Protein AF-A0AAN8FE87-F1 (afdb_monomer)

InterPro domains:
  IPR001752 Kinesin motor domain [PF00225] (6-153)
  IPR001752 Kinesin motor domain [PR00380] (77-94)
  IPR001752 Kinesin motor domain [PR00380] (121-139)
  IPR001752 Kinesin motor domain [PS50067] (1-153)
  IPR001752 Kinesin motor domain [SM00129] (1-153)
  IPR019821 Kinesin motor domain, conserved site [PS00411] (120-131)
  IPR027417 P-loop containing nucleoside triphosphate hydrolase [SSF52540] (6-153)
  IPR027640 Kinesin-like protein [PTHR47969] (5-153)
  IPR036961 Kinesin motor domain superfamily [G3DSA:3.40.850.10] (3-153)

pLDDT: mean 78.24, std 15.68, range [45.31, 97.12]

Organism: Trichostrongylus colubriformis (NCBI:txid6319)

Mean predicted aligned error: 10.85 Å

Foldseek 3Di:
DWDDKDKWKKKFKWKQALNQIAGLQDPDRVLSVQWDWDADPVRDIDIDSTDMGTDDDPVVVVVSVVSSVVSVVVVCVVPHPRQLQMKMKMKMKMKIKGWDFPDPPDPPVDTDIDIDIDIDMDIDMDAHHPDDPVPPVDDDPVNVSSCSSPVVD

Sequence (153 aa):
GILEPTFDVAVQFIELYNEEIIDLLSNDRSSSLNVRIHEDARGEIYLHGATTKQVQDLHGTLEILKNGALNRTVAATNMNEQSSR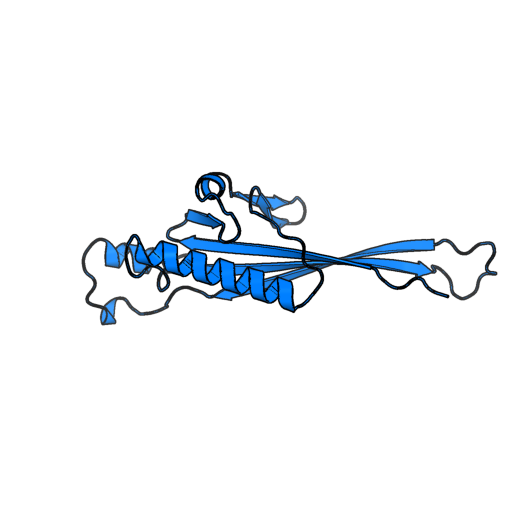SHAIFSLHIKQQRVVVAQENEPVINQEVEMELLSAKFHFVDLAGSERLKRTGATGDRAKEGISINCGL

Solvent-accessible surface area (backbone atoms only — not comparable to full-atom values): 9035 Å² total; per-residue (Å²): 134,83,67,79,66,47,79,51,38,34,36,36,38,38,32,43,42,85,93,40,57,38,48,32,68,48,93,50,71,75,52,20,80,57,44,40,85,46,68,49,99,84,69,50,76,46,65,45,66,53,55,72,46,81,44,91,48,70,65,62,44,50,51,54,51,51,52,23,53,48,46,50,50,54,56,17,74,78,60,60,90,36,68,54,55,24,31,35,41,40,34,40,40,40,35,38,42,36,68,44,74,80,59,96,84,61,66,84,91,71,64,58,79,43,78,47,80,48,77,50,78,48,76,50,75,47,73,40,62,83,75,59,64,91,77,68,78,56,65,69,68,63,42,54,50,64,48,57,63,54,68,85,111

Radius of gyration: 21.35 Å; Cα contacts (8 Å, |Δi|>4): 243; chains: 1; bounding box: 51×29×66 Å

Nearest PDB structures (foldseek):
  7wrg-assembly2_B  TM=8.365E-01  e=5.029E-08  Caenorhabditis elegans
  7n61-assembly1_0Z  TM=7.985E-01  e=1.963E-08  Chlamydomonas reinhardtii
  7wrg-assembly1_A  TM=8.228E-01  e=3.332E-08  Caenorhabditis elegans
  7lxr-assembly1_A  TM=7.739E-01  e=1.090E-08  Drosophila melanogaster
  2wbe-assembly3_C  TM=7.922E-01  e=1.449E-07  Drosophila melanogaster

Secondary structure (DSSP, 8-state):
-PPPPEEEEEEEEEEEETTEEEESS-S-GGGGGG-EEEE-TTS-EEEET---EEESSHHHHHHHHHHHHHHHHHHHHHSSS-GGG-EEEEEEEEEEEEEEES-TTS-GGG--EEEEEEEEEEEEEEPPP---GGGT---THHHHHHHHTTTT-

Structure (mmCIF, N/CA/C/O backbone):
data_AF-A0AAN8FE87-F1
#
_entry.id   AF-A0AAN8FE87-F1
#
loop_
_atom_site.group_PDB
_atom_site.id
_atom_site.type_symbol
_atom_site.label_atom_id
_atom_site.label_alt_id
_atom_site.label_comp_id
_atom_site.label_asym_id
_atom_site.label_entity_id
_atom_site.label_seq_id
_atom_site.pdbx_PDB_ins_code
_atom_site.Cartn_x
_atom_site.Cartn_y
_atom_site.Cartn_z
_atom_site.occupancy
_atom_site.B_iso_or_equiv
_atom_site.auth_seq_id
_atom_site.auth_comp_id
_atom_site.auth_asym_id
_atom_site.auth_atom_id
_atom_site.pdbx_PDB_model_num
ATOM 1 N N . GLY A 1 1 ? 29.130 0.323 -23.554 1.00 51.12 1 GLY A N 1
ATOM 2 C CA . GLY A 1 1 ? 28.751 0.701 -22.182 1.00 51.12 1 GLY A CA 1
ATOM 3 C C . GLY A 1 1 ? 27.313 0.301 -22.006 1.00 51.12 1 GLY A C 1
ATOM 4 O O . GLY A 1 1 ? 26.499 0.746 -22.801 1.00 51.12 1 GLY A O 1
ATOM 5 N N . ILE A 1 2 ? 27.031 -0.617 -21.086 1.00 62.59 2 ILE A N 1
ATOM 6 C CA . ILE A 1 2 ? 25.671 -1.111 -20.849 1.00 62.59 2 ILE A CA 1
ATOM 7 C C . ILE A 1 2 ? 24.937 -0.023 -20.055 1.00 62.59 2 ILE A C 1
ATOM 9 O O . ILE A 1 2 ? 25.502 0.515 -19.106 1.00 62.59 2 ILE A O 1
ATOM 13 N N . LEU A 1 3 ? 23.738 0.357 -20.498 1.00 73.06 3 LEU A N 1
ATOM 14 C CA . LEU A 1 3 ? 22.895 1.344 -19.819 1.00 73.06 3 LEU A CA 1
ATOM 15 C C . LEU A 1 3 ? 22.594 0.871 -18.390 1.00 73.06 3 LEU A C 1
ATOM 17 O O . LEU A 1 3 ? 22.277 -0.301 -18.184 1.00 73.06 3 LEU A O 1
ATOM 21 N N . GLU A 1 4 ? 22.701 1.772 -17.413 1.00 82.12 4 GLU A N 1
ATOM 22 C CA . GLU A 1 4 ? 22.363 1.448 -16.026 1.00 82.12 4 GLU A CA 1
ATOM 23 C C . GLU A 1 4 ? 20.865 1.125 -15.891 1.00 82.12 4 GLU A C 1
ATOM 25 O O . GLU A 1 4 ? 20.038 1.727 -16.586 1.00 82.12 4 GLU A O 1
ATOM 30 N N . PRO A 1 5 ? 20.495 0.170 -15.020 1.00 87.88 5 PRO A N 1
ATOM 31 C CA . PRO A 1 5 ? 19.098 -0.158 -14.782 1.00 87.88 5 PRO A CA 1
ATOM 32 C C . PRO A 1 5 ? 18.357 1.020 -14.140 1.00 87.88 5 PRO A C 1
ATOM 34 O O . PRO A 1 5 ? 18.880 1.687 -13.247 1.00 87.88 5 PRO A O 1
ATOM 37 N N . THR A 1 6 ? 17.111 1.236 -14.554 1.00 92.19 6 THR A N 1
ATOM 38 C CA . THR A 1 6 ? 16.215 2.222 -13.943 1.00 92.19 6 THR A CA 1
ATOM 39 C C . THR A 1 6 ? 15.253 1.538 -12.978 1.00 92.19 6 THR A C 1
ATOM 41 O O . THR A 1 6 ? 14.835 0.398 -13.198 1.00 92.19 6 THR A O 1
ATOM 44 N N . PHE A 1 7 ? 14.906 2.235 -11.896 1.00 93.38 7 PHE A N 1
ATOM 45 C CA . PHE A 1 7 ? 14.008 1.738 -10.857 1.00 93.38 7 PHE A CA 1
ATOM 46 C C . PHE A 1 7 ? 12.803 2.667 -10.706 1.00 93.38 7 PHE A C 1
ATOM 48 O O . PHE A 1 7 ? 12.957 3.882 -10.601 1.00 93.38 7 PHE A O 1
ATOM 55 N N . ASP A 1 8 ? 11.615 2.075 -10.671 1.00 95.12 8 ASP A N 1
ATOM 56 C CA . ASP A 1 8 ? 10.338 2.714 -10.352 1.00 95.12 8 ASP A CA 1
ATOM 57 C C . ASP A 1 8 ? 9.811 2.049 -9.076 1.00 95.12 8 ASP A C 1
ATOM 59 O O . ASP A 1 8 ? 9.531 0.845 -9.059 1.00 95.12 8 ASP A O 1
ATOM 63 N N . VAL A 1 9 ? 9.780 2.809 -7.979 1.00 96.44 9 VAL A N 1
ATOM 64 C CA . VAL A 1 9 ? 9.446 2.303 -6.645 1.00 96.44 9 VAL A CA 1
ATOM 65 C C . VAL A 1 9 ? 8.221 3.029 -6.126 1.00 96.44 9 VAL A C 1
ATOM 67 O O . VAL A 1 9 ? 8.217 4.247 -5.965 1.00 96.44 9 VAL A O 1
ATOM 70 N N . ALA A 1 10 ? 7.193 2.263 -5.787 1.00 96.69 10 ALA A N 1
ATOM 71 C CA . ALA A 1 10 ? 5.940 2.792 -5.288 1.00 96.69 10 ALA A CA 1
ATOM 72 C C . ALA A 1 10 ? 5.504 2.086 -4.007 1.00 96.69 10 ALA A C 1
ATOM 74 O O . ALA A 1 10 ? 5.805 0.914 -3.791 1.00 96.69 10 ALA A O 1
ATOM 75 N N . VAL A 1 11 ? 4.759 2.790 -3.160 1.00 97.12 11 VAL A N 1
ATOM 76 C CA . VAL A 1 11 ? 4.292 2.266 -1.876 1.00 97.12 11 VAL A CA 1
ATOM 77 C C . VAL A 1 11 ? 2.788 2.379 -1.711 1.00 97.12 11 VAL A C 1
ATOM 79 O O . VAL A 1 11 ? 2.159 3.317 -2.206 1.00 97.12 11 VAL A O 1
ATOM 82 N N . GLN A 1 12 ? 2.228 1.421 -0.981 1.00 95.75 12 GLN A N 1
ATOM 83 C CA . GLN A 1 12 ? 0.839 1.388 -0.532 1.00 95.75 12 GLN A CA 1
ATOM 84 C C . GLN A 1 12 ? 0.817 1.063 0.960 1.00 95.75 12 GLN A C 1
ATOM 86 O O . GLN A 1 12 ? 1.663 0.309 1.440 1.00 95.75 12 GLN A O 1
ATOM 91 N N . PHE A 1 13 ? -0.148 1.601 1.700 1.00 94.94 13 PHE A N 1
ATOM 92 C CA . PHE A 1 13 ? -0.314 1.269 3.111 1.00 94.94 13 PHE A CA 1
ATOM 93 C C . PHE A 1 13 ? -1.791 1.109 3.430 1.00 94.94 13 PHE A C 1
ATOM 95 O O . PHE A 1 13 ? -2.554 2.068 3.325 1.00 94.94 13 PHE A O 1
ATOM 102 N N . ILE A 1 14 ? -2.176 -0.104 3.812 1.00 92.88 14 ILE A N 1
ATOM 103 C CA . ILE A 1 14 ? -3.549 -0.422 4.187 1.00 92.88 14 ILE A CA 1
ATOM 104 C C . ILE A 1 14 ? -3.636 -0.914 5.625 1.00 92.88 14 ILE A C 1
ATOM 106 O O . ILE A 1 14 ? -2.701 -1.512 6.159 1.00 92.88 14 ILE A O 1
ATOM 110 N N . GLU A 1 15 ? -4.794 -0.682 6.221 1.00 90.44 15 GLU A N 1
ATOM 111 C CA . GLU A 1 15 ? -5.234 -1.288 7.466 1.00 90.44 15 GLU A CA 1
ATOM 112 C C . GLU A 1 15 ? -6.460 -2.153 7.171 1.00 90.44 15 GLU A C 1
ATOM 114 O O . GLU A 1 15 ? -7.379 -1.715 6.483 1.00 90.44 15 GLU A O 1
ATOM 119 N N . LEU A 1 16 ? -6.461 -3.386 7.670 1.00 87.50 16 LEU A N 1
ATOM 120 C CA . LEU A 1 16 ? -7.611 -4.277 7.642 1.00 87.50 16 LEU A CA 1
ATOM 121 C C . LEU A 1 16 ? -8.184 -4.348 9.054 1.00 87.50 16 LEU A C 1
ATOM 123 O O . LEU A 1 16 ? -7.543 -4.866 9.974 1.00 87.50 16 LEU A O 1
ATOM 127 N N . TYR A 1 17 ? -9.393 -3.831 9.220 1.00 82.88 17 TYR A N 1
ATOM 128 C CA . TYR A 1 17 ? -10.102 -3.833 10.490 1.00 82.88 17 TYR A CA 1
ATOM 129 C C . TYR A 1 17 ? -11.513 -4.367 10.280 1.00 82.88 17 TYR A C 1
ATOM 131 O O . TYR A 1 17 ? -12.291 -3.778 9.539 1.00 82.88 17 TYR A O 1
ATOM 139 N N . ASN A 1 18 ? -11.842 -5.480 10.941 1.00 76.50 18 ASN A N 1
ATOM 140 C CA . ASN A 1 18 ? -13.170 -6.094 10.873 1.00 76.50 18 ASN A CA 1
ATOM 141 C C . ASN A 1 18 ? -13.688 -6.272 9.424 1.00 76.50 18 ASN A C 1
ATOM 143 O O . ASN A 1 18 ? -14.799 -5.856 9.110 1.00 76.50 18 ASN A O 1
ATOM 147 N N . GLU A 1 19 ? -12.865 -6.860 8.545 1.00 78.00 19 GLU A N 1
ATOM 148 C CA . GLU A 1 19 ? -13.134 -7.063 7.104 1.00 78.00 19 GLU A CA 1
ATOM 149 C C . GLU A 1 19 ? -13.229 -5.783 6.248 1.00 78.00 19 GLU A C 1
ATOM 151 O O . GLU A 1 19 ? -13.412 -5.863 5.033 1.00 78.00 19 GLU A O 1
ATOM 156 N N . GLU A 1 20 ? -13.059 -4.597 6.836 1.00 82.12 20 GLU A N 1
ATOM 157 C CA . GLU A 1 20 ? -13.006 -3.333 6.102 1.00 82.12 20 GLU A CA 1
ATOM 158 C C . GLU A 1 20 ? -11.561 -2.925 5.803 1.00 82.12 20 GLU A C 1
ATOM 160 O O . GLU A 1 20 ? -10.681 -2.972 6.669 1.00 82.12 20 GLU A O 1
ATOM 165 N N . ILE A 1 21 ? -11.323 -2.500 4.560 1.00 88.06 21 ILE A N 1
ATOM 166 C CA . ILE A 1 21 ? -10.021 -2.016 4.100 1.00 88.06 21 ILE A CA 1
ATOM 167 C C . ILE A 1 21 ? -9.990 -0.500 4.232 1.00 88.06 21 ILE A C 1
ATOM 169 O O . ILE A 1 21 ? -10.813 0.210 3.655 1.00 88.06 21 ILE A O 1
ATOM 173 N N . ILE A 1 22 ? -8.999 -0.005 4.960 1.00 88.62 22 ILE A N 1
ATOM 174 C CA . ILE A 1 22 ? -8.773 1.414 5.200 1.00 88.62 22 ILE A CA 1
ATOM 175 C C . ILE A 1 22 ? -7.462 1.809 4.526 1.00 88.62 22 ILE A C 1
ATOM 177 O O . ILE A 1 22 ? -6.410 1.222 4.786 1.00 88.62 22 ILE A O 1
ATOM 181 N N . ASP A 1 23 ? -7.512 2.824 3.667 1.00 92.00 23 ASP A N 1
ATOM 182 C CA . ASP A 1 23 ? -6.319 3.387 3.040 1.00 92.00 23 ASP A CA 1
ATOM 183 C C . ASP A 1 23 ? -5.645 4.379 3.997 1.00 92.00 23 ASP A C 1
ATOM 185 O O . ASP A 1 23 ? -6.206 5.425 4.335 1.00 92.00 23 ASP A O 1
ATOM 189 N N . LEU A 1 24 ? -4.429 4.053 4.442 1.00 91.94 24 LEU A N 1
ATOM 190 C CA . LEU A 1 24 ? -3.666 4.874 5.383 1.00 91.94 24 LEU A CA 1
ATOM 191 C C . LEU A 1 24 ? -2.858 5.987 4.703 1.00 91.94 24 LEU A C 1
ATOM 193 O O . LEU A 1 24 ? -2.346 6.873 5.395 1.00 91.94 24 LEU A O 1
ATOM 197 N N . LEU A 1 25 ? -2.721 5.960 3.373 1.00 92.81 25 LEU A N 1
ATOM 198 C CA . LEU A 1 25 ? -1.984 6.968 2.602 1.00 92.81 25 LEU A CA 1
ATOM 199 C C . LEU A 1 25 ? -2.881 8.055 2.011 1.00 92.81 25 LEU A C 1
ATOM 201 O O . LEU A 1 25 ? -2.357 9.104 1.607 1.00 92.81 25 LEU A O 1
ATOM 205 N N . SER A 1 26 ? -4.188 7.805 1.950 1.00 86.94 26 SER A N 1
ATOM 206 C CA . SER A 1 26 ? -5.169 8.770 1.473 1.00 86.94 26 SER A CA 1
ATOM 207 C C . SER A 1 26 ? -5.430 9.884 2.486 1.00 86.94 26 SER A C 1
ATOM 209 O O . SER A 1 26 ? -5.531 9.659 3.692 1.00 86.94 26 SER A O 1
ATOM 211 N N . ASN A 1 27 ? -5.583 11.106 1.975 1.00 76.25 27 ASN A N 1
ATOM 212 C CA . ASN A 1 27 ? -5.993 12.264 2.771 1.00 76.25 27 ASN A CA 1
ATOM 213 C C . ASN A 1 27 ? -7.515 12.309 2.986 1.00 76.25 27 ASN A C 1
ATOM 215 O O . ASN A 1 27 ? -7.982 13.020 3.873 1.00 76.25 27 ASN A O 1
ATOM 219 N N . ASP A 1 28 ? -8.281 11.569 2.178 1.00 75.50 28 ASP A N 1
ATOM 220 C CA . ASP A 1 28 ? -9.734 11.486 2.279 1.00 75.50 28 ASP A CA 1
ATOM 221 C C . ASP A 1 28 ? -10.151 10.058 2.625 1.00 75.50 28 ASP A C 1
ATOM 223 O O . ASP A 1 28 ? -10.035 9.137 1.817 1.00 75.50 28 ASP A O 1
ATOM 227 N N . ARG A 1 29 ? -10.698 9.867 3.825 1.00 66.94 29 ARG A N 1
ATOM 228 C CA . ARG A 1 29 ? -11.142 8.546 4.281 1.00 66.94 29 ARG A CA 1
ATOM 229 C C . ARG A 1 29 ? -12.278 7.975 3.436 1.00 66.94 29 ARG A C 1
ATOM 231 O O . ARG A 1 29 ? -12.395 6.754 3.380 1.00 66.94 29 ARG A O 1
ATOM 238 N N . SER A 1 30 ? -13.046 8.811 2.729 1.00 67.06 30 SER A N 1
ATOM 239 C CA . SER A 1 30 ? -14.097 8.353 1.811 1.00 67.06 30 SER A CA 1
ATOM 240 C C . SER A 1 30 ? -13.543 7.477 0.680 1.00 67.06 30 SER A C 1
ATOM 242 O O . SER A 1 30 ? -14.218 6.559 0.221 1.00 67.06 30 SER A O 1
ATOM 244 N N . SER A 1 31 ? -12.279 7.688 0.293 1.00 63.81 31 SER A N 1
ATOM 245 C CA . SER A 1 31 ? -11.605 6.881 -0.731 1.00 63.81 31 SER A CA 1
ATOM 246 C C . SER A 1 31 ? -11.407 5.417 -0.321 1.00 63.81 31 SER A C 1
ATOM 248 O O . SER A 1 31 ? -11.365 4.552 -1.194 1.00 63.81 31 SER A O 1
ATOM 250 N N . SER A 1 32 ? -11.390 5.119 0.986 1.00 65.50 32 SER A N 1
ATOM 251 C CA . SER A 1 32 ? -11.286 3.745 1.503 1.00 65.50 32 SER A CA 1
ATOM 252 C C . SER A 1 32 ? -12.478 2.879 1.075 1.00 65.50 32 SER A C 1
ATOM 254 O O . SER A 1 32 ? -12.314 1.690 0.830 1.00 65.50 32 SER A O 1
ATOM 256 N N . LEU A 1 33 ? -13.658 3.483 0.867 1.00 66.81 33 LEU A N 1
ATOM 257 C CA . LEU A 1 33 ? -14.872 2.790 0.403 1.00 66.81 33 LEU A CA 1
ATOM 258 C C . LEU A 1 33 ? -14.731 2.193 -1.006 1.00 66.81 33 LEU A C 1
ATOM 260 O O . LEU A 1 33 ? -15.515 1.330 -1.405 1.00 66.81 33 LEU A O 1
ATOM 264 N N . ASN A 1 34 ? -13.739 2.654 -1.769 1.00 77.75 34 ASN A N 1
ATOM 265 C CA . ASN A 1 34 ? -13.500 2.219 -3.140 1.00 77.75 34 ASN A CA 1
ATOM 266 C C . ASN A 1 34 ? -12.372 1.187 -3.249 1.00 77.75 34 ASN A C 1
ATOM 268 O O . ASN A 1 34 ? -12.114 0.698 -4.354 1.00 77.75 34 ASN A O 1
ATOM 272 N N . VAL A 1 35 ? -11.707 0.853 -2.137 1.00 86.56 35 VAL A N 1
ATOM 273 C CA . VAL A 1 35 ? -10.601 -0.102 -2.144 1.00 86.56 35 VAL A CA 1
ATOM 274 C C . VAL A 1 35 ? -11.147 -1.525 -2.180 1.00 86.56 35 VAL A C 1
ATOM 276 O O . VAL A 1 35 ? -11.943 -1.923 -1.334 1.00 86.56 35 VAL A O 1
ATOM 279 N N . ARG A 1 36 ? -10.729 -2.306 -3.181 1.00 87.38 36 ARG A N 1
ATOM 280 C CA . ARG A 1 36 ? -11.159 -3.700 -3.361 1.00 87.38 36 ARG A CA 1
ATOM 281 C C . ARG A 1 36 ? -9.992 -4.607 -3.712 1.00 87.38 36 ARG A C 1
ATOM 283 O O . ARG A 1 36 ? -9.190 -4.273 -4.586 1.00 87.38 36 ARG A O 1
ATOM 290 N N . ILE A 1 37 ? -9.957 -5.778 -3.088 1.00 88.50 37 ILE A N 1
ATOM 291 C CA . ILE A 1 37 ? -9.013 -6.848 -3.414 1.00 88.50 37 ILE A CA 1
ATOM 292 C C . ILE A 1 37 ? -9.462 -7.503 -4.722 1.00 88.50 37 ILE A C 1
ATOM 294 O O . ILE A 1 37 ? -10.622 -7.889 -4.858 1.00 88.50 37 ILE A O 1
ATOM 298 N N . HIS A 1 38 ? -8.549 -7.600 -5.680 1.00 89.06 38 HIS A N 1
ATOM 299 C CA . HIS A 1 38 ? -8.732 -8.316 -6.935 1.00 89.06 38 HIS A CA 1
ATOM 300 C C . HIS A 1 38 ? -7.581 -9.292 -7.148 1.00 89.06 38 HIS A C 1
ATOM 302 O O . HIS A 1 38 ? -6.482 -9.095 -6.632 1.00 89.06 38 HIS A O 1
ATOM 308 N N . GLU A 1 39 ? -7.850 -10.320 -7.938 1.00 89.94 39 GLU A N 1
ATOM 309 C CA . GLU A 1 39 ? -6.880 -11.306 -8.397 1.00 89.94 39 GLU A CA 1
ATOM 310 C C . GLU A 1 39 ? -6.752 -11.163 -9.915 1.00 89.94 39 GLU A C 1
ATOM 312 O O . GLU A 1 39 ? -7.761 -11.057 -10.620 1.00 89.94 39 GLU A O 1
ATOM 317 N N . ASP A 1 40 ? -5.524 -11.076 -10.422 1.00 86.56 40 ASP A N 1
ATOM 318 C CA . ASP A 1 40 ? -5.288 -11.011 -11.861 1.00 86.56 40 ASP A CA 1
ATOM 319 C C . ASP A 1 40 ? -5.305 -12.406 -12.517 1.00 86.56 40 ASP A C 1
ATOM 321 O O . ASP A 1 40 ? -5.423 -13.441 -11.865 1.00 86.56 40 ASP A O 1
ATOM 325 N N . ALA A 1 41 ? -5.159 -12.455 -13.844 1.00 86.81 41 ALA A N 1
ATOM 326 C CA . ALA A 1 41 ? -5.156 -13.714 -14.598 1.00 86.81 41 ALA A CA 1
ATOM 327 C C . ALA A 1 41 ? -3.982 -14.660 -14.257 1.00 86.81 41 ALA A C 1
ATOM 329 O O . ALA A 1 41 ? -3.957 -15.795 -14.732 1.00 86.81 41 ALA A O 1
ATOM 330 N N . ARG A 1 42 ? -2.991 -14.193 -13.489 1.00 84.06 42 ARG A N 1
ATOM 331 C CA . ARG A 1 42 ? -1.826 -14.957 -13.027 1.00 84.06 42 ARG A CA 1
ATOM 332 C C . ARG A 1 42 ? -1.958 -15.385 -11.562 1.00 84.06 42 ARG A C 1
ATOM 334 O O . ARG A 1 42 ? -1.049 -16.042 -11.064 1.00 84.06 42 ARG A O 1
ATOM 341 N N . GLY A 1 43 ? -3.066 -15.049 -10.902 1.00 81.94 43 GLY A N 1
ATOM 342 C CA . GLY A 1 43 ? -3.290 -15.323 -9.484 1.00 81.94 43 GLY A CA 1
ATOM 343 C C . GLY A 1 43 ? -2.677 -14.278 -8.549 1.00 81.94 43 GLY A C 1
ATOM 344 O O . GLY A 1 43 ? -2.629 -14.482 -7.338 1.00 81.94 43 GLY A O 1
ATOM 345 N N . GLU A 1 44 ? -2.179 -13.158 -9.081 1.00 83.94 44 GLU A N 1
ATOM 346 C CA . GLU A 1 44 ? -1.576 -12.112 -8.265 1.00 83.94 44 GLU A CA 1
ATOM 347 C C . GLU A 1 44 ? -2.652 -11.220 -7.654 1.00 83.94 44 GLU A C 1
ATOM 349 O O . GLU A 1 44 ? -3.473 -10.620 -8.354 1.00 83.94 44 GLU A O 1
ATOM 354 N N . ILE A 1 45 ? -2.593 -11.071 -6.333 1.00 85.12 45 ILE A N 1
ATOM 355 C CA . ILE A 1 45 ? -3.489 -10.184 -5.602 1.00 85.12 45 ILE A CA 1
ATOM 356 C C . ILE A 1 45 ? -3.042 -8.726 -5.764 1.00 85.12 45 ILE A C 1
ATOM 358 O O . ILE A 1 45 ? -1.861 -8.387 -5.605 1.00 85.12 45 ILE A O 1
ATOM 362 N N . TYR A 1 46 ? -3.995 -7.841 -6.055 1.00 87.25 46 TYR A N 1
ATOM 363 C CA . TYR A 1 46 ? -3.789 -6.397 -6.112 1.00 87.25 46 TYR A CA 1
ATOM 364 C C . TYR A 1 46 ? -4.983 -5.621 -5.548 1.00 87.25 46 TYR A C 1
ATOM 366 O O . TYR A 1 46 ? -6.126 -6.075 -5.545 1.00 87.25 46 TYR A O 1
ATOM 374 N N . LEU A 1 47 ? -4.705 -4.412 -5.062 1.00 88.88 47 LEU A N 1
ATOM 375 C CA . LEU A 1 47 ? -5.705 -3.521 -4.483 1.00 88.88 47 LEU A CA 1
ATOM 376 C C . LEU A 1 47 ? -6.138 -2.496 -5.528 1.00 88.88 47 LEU A C 1
ATOM 378 O O . LEU A 1 47 ? -5.374 -1.604 -5.898 1.00 88.88 47 LEU A O 1
ATOM 382 N N . HIS A 1 48 ? -7.373 -2.614 -6.001 1.00 88.50 48 HIS A N 1
ATOM 383 C CA . HIS A 1 48 ? -7.981 -1.615 -6.869 1.00 88.50 48 HIS A CA 1
ATOM 384 C C . HIS A 1 48 ? -8.469 -0.434 -6.029 1.00 88.50 48 HIS A C 1
ATOM 386 O O . HIS A 1 48 ? -9.166 -0.644 -5.043 1.00 88.50 48 HIS A O 1
ATOM 392 N N . GLY A 1 49 ? -8.136 0.795 -6.429 1.00 87.25 49 GLY A N 1
ATOM 393 C CA . GLY A 1 49 ? -8.570 2.021 -5.747 1.00 87.25 49 GLY A CA 1
ATOM 394 C C . GLY A 1 49 ? -7.711 2.445 -4.551 1.00 87.25 49 GLY A C 1
ATOM 395 O O . GLY A 1 49 ? -7.925 3.538 -4.038 1.00 87.25 49 GLY A O 1
ATOM 396 N N . ALA A 1 50 ? -6.732 1.635 -4.131 1.00 90.94 50 ALA A N 1
ATOM 397 C CA . ALA A 1 50 ? -5.787 2.020 -3.084 1.00 90.94 50 ALA A CA 1
ATOM 398 C C . ALA A 1 50 ? -4.813 3.100 -3.576 1.00 90.94 50 ALA A C 1
ATOM 400 O O . ALA A 1 50 ? -4.293 3.030 -4.694 1.00 90.94 50 ALA A O 1
ATOM 401 N N . THR A 1 51 ? -4.527 4.073 -2.716 1.00 92.94 51 THR A N 1
ATOM 402 C CA . THR A 1 51 ? -3.566 5.142 -2.980 1.00 92.94 51 THR A CA 1
ATOM 403 C C . THR A 1 51 ? -2.163 4.565 -3.096 1.00 92.94 51 THR A C 1
ATOM 405 O O . THR A 1 51 ? -1.640 3.942 -2.171 1.00 92.94 51 THR A O 1
ATOM 408 N N . THR A 1 52 ? -1.523 4.844 -4.227 1.00 93.62 52 THR A N 1
ATOM 409 C CA . THR A 1 52 ? -0.134 4.476 -4.496 1.00 93.62 52 THR A CA 1
ATOM 410 C C . THR A 1 52 ? 0.714 5.740 -4.539 1.00 93.62 52 THR A C 1
ATOM 412 O O . THR A 1 52 ? 0.409 6.662 -5.297 1.00 93.62 52 THR A O 1
ATOM 415 N N . LYS A 1 53 ? 1.783 5.796 -3.738 1.00 95.38 53 LYS A N 1
ATOM 416 C CA . LYS A 1 53 ? 2.721 6.928 -3.723 1.00 95.38 53 LYS A CA 1
ATOM 417 C C . LYS A 1 53 ? 4.068 6.518 -4.296 1.00 95.38 53 LYS A C 1
ATOM 419 O O . LYS A 1 53 ? 4.634 5.513 -3.883 1.00 95.38 53 LYS A O 1
ATOM 424 N N . GLN A 1 54 ? 4.563 7.310 -5.238 1.00 96.88 54 GLN A N 1
ATOM 425 C CA . GLN A 1 54 ? 5.891 7.139 -5.818 1.00 96.88 54 GLN A CA 1
ATOM 426 C C . GLN A 1 54 ? 6.967 7.606 -4.839 1.00 96.88 54 GLN A C 1
ATOM 428 O O . GLN A 1 54 ? 6.798 8.641 -4.190 1.00 96.88 54 GLN A O 1
ATOM 433 N N . VAL A 1 55 ? 8.058 6.849 -4.731 1.00 96.19 55 VAL A N 1
ATOM 434 C CA . VAL A 1 55 ? 9.176 7.149 -3.829 1.00 96.19 55 VAL A CA 1
ATOM 435 C C . VAL A 1 55 ? 10.504 7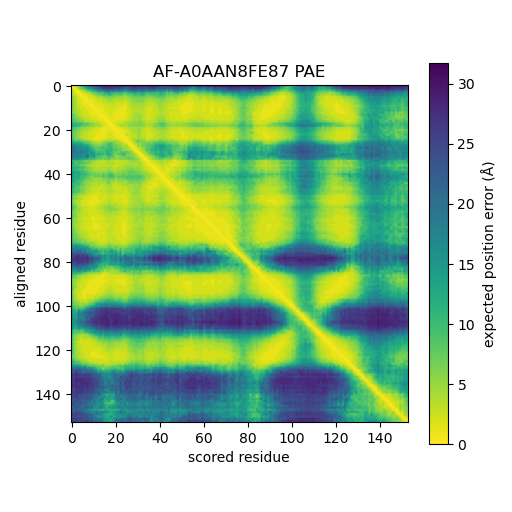.045 -4.565 1.00 96.19 55 VAL A C 1
ATOM 437 O O . VAL A 1 55 ? 10.705 6.174 -5.403 1.00 96.19 55 VAL A O 1
ATOM 440 N N . GLN A 1 56 ? 11.416 7.963 -4.255 1.00 93.56 56 GLN A N 1
ATOM 441 C CA . GLN A 1 56 ? 12.726 8.046 -4.912 1.00 93.56 56 GLN A CA 1
ATOM 442 C C . GLN A 1 56 ? 13.879 7.720 -3.962 1.00 93.56 56 GLN A C 1
ATOM 444 O O . GLN A 1 56 ? 14.967 7.366 -4.407 1.00 93.56 56 GLN A O 1
ATOM 449 N N . ASP A 1 57 ? 13.645 7.818 -2.654 1.00 94.25 57 ASP A N 1
ATOM 450 C CA . ASP A 1 57 ? 14.658 7.577 -1.640 1.00 94.25 57 ASP A CA 1
ATOM 451 C C . ASP A 1 57 ? 14.066 6.962 -0.362 1.00 94.25 57 ASP A C 1
ATOM 453 O O . ASP A 1 57 ? 12.847 6.879 -0.149 1.00 94.25 57 ASP A O 1
ATOM 457 N N . LEU A 1 58 ? 14.970 6.504 0.504 1.00 93.12 58 LEU A N 1
ATOM 458 C CA . LEU A 1 58 ? 14.625 5.907 1.788 1.00 93.12 58 LEU A CA 1
ATOM 459 C C . LEU A 1 58 ? 13.929 6.907 2.720 1.00 93.12 58 LEU A C 1
ATOM 461 O O . LEU A 1 58 ? 13.036 6.5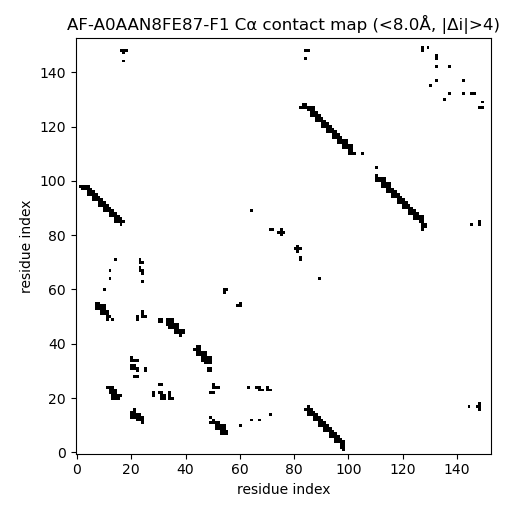20 3.470 1.00 93.12 58 LEU A O 1
ATOM 465 N N . HIS A 1 59 ? 14.327 8.178 2.691 1.00 95.88 59 HIS A N 1
ATOM 466 C CA . HIS A 1 59 ? 13.814 9.184 3.613 1.00 95.88 59 HIS A CA 1
ATOM 467 C C . HIS A 1 59 ? 12.329 9.469 3.359 1.00 95.88 59 HIS A C 1
ATOM 469 O O . HIS A 1 59 ? 11.523 9.342 4.280 1.00 95.88 59 HIS A O 1
ATOM 475 N N . GLY A 1 60 ? 11.954 9.746 2.109 1.00 94.50 60 GLY A N 1
ATOM 476 C CA . GLY A 1 60 ? 10.568 9.949 1.696 1.00 94.50 60 GLY A CA 1
ATOM 477 C C . GLY A 1 60 ? 9.714 8.701 1.910 1.00 94.50 60 GLY A C 1
ATOM 478 O O . GLY A 1 60 ? 8.569 8.796 2.350 1.00 94.50 60 GLY A O 1
ATOM 479 N N . THR A 1 61 ? 10.28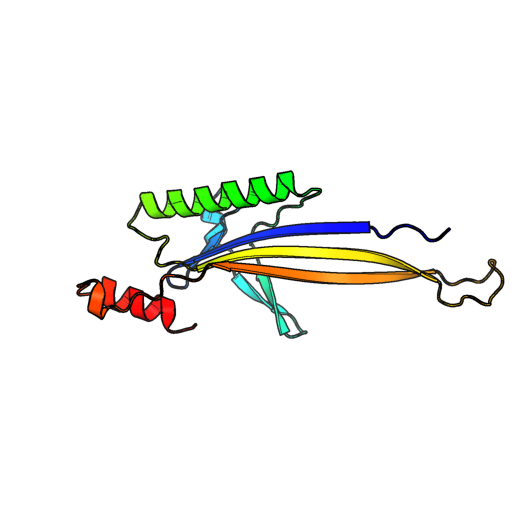7 7.511 1.702 1.00 95.69 61 THR A N 1
ATOM 480 C CA . THR A 1 61 ? 9.603 6.245 2.010 1.00 95.69 61 THR A CA 1
ATOM 481 C C . THR A 1 61 ? 9.275 6.129 3.502 1.00 95.69 61 THR A C 1
ATOM 483 O O . THR A 1 61 ? 8.140 5.817 3.870 1.00 95.69 61 THR A O 1
ATOM 486 N N . LEU A 1 62 ? 10.246 6.413 4.375 1.00 95.69 62 LEU A N 1
ATOM 487 C CA . LEU A 1 62 ? 10.060 6.374 5.828 1.00 95.69 62 LEU A CA 1
ATOM 488 C C . LEU A 1 62 ? 9.095 7.457 6.323 1.00 95.69 62 LEU A C 1
ATOM 490 O O . LEU A 1 62 ? 8.333 7.212 7.257 1.00 95.69 62 LEU A O 1
ATOM 494 N N . GLU A 1 63 ? 9.094 8.637 5.706 1.00 95.75 63 GLU A N 1
ATOM 495 C CA . GLU A 1 63 ? 8.141 9.699 6.027 1.00 95.75 63 GLU A CA 1
ATOM 496 C C . GLU A 1 63 ? 6.702 9.278 5.695 1.00 95.75 63 GLU A C 1
ATOM 498 O O . GLU A 1 63 ? 5.803 9.438 6.524 1.00 95.75 63 GLU A O 1
ATOM 503 N N . ILE A 1 64 ? 6.484 8.665 4.527 1.00 95.62 64 ILE A N 1
ATOM 504 C CA . ILE A 1 64 ? 5.178 8.117 4.139 1.00 95.62 64 ILE A CA 1
ATOM 505 C C . ILE A 1 64 ? 4.725 7.038 5.128 1.00 95.62 64 ILE A C 1
ATOM 507 O O . ILE A 1 64 ? 3.582 7.078 5.588 1.00 95.62 64 ILE A O 1
ATOM 511 N N . LEU A 1 65 ? 5.618 6.112 5.495 1.00 95.06 65 LEU A N 1
ATOM 512 C CA . LEU A 1 65 ? 5.337 5.073 6.487 1.00 95.06 65 LEU A CA 1
ATOM 513 C C . LEU A 1 65 ? 4.933 5.685 7.837 1.00 95.06 65 LEU A C 1
ATOM 515 O O . LEU A 1 65 ? 3.916 5.303 8.416 1.00 95.06 65 LEU A O 1
ATOM 519 N N . LYS A 1 66 ? 5.701 6.668 8.323 1.00 93.75 66 LYS A N 1
ATOM 520 C CA . LYS A 1 66 ? 5.436 7.356 9.592 1.00 93.75 66 LYS A CA 1
ATOM 521 C C . LYS A 1 66 ? 4.087 8.072 9.571 1.00 93.75 66 LYS A C 1
ATOM 523 O O . LYS A 1 66 ? 3.313 7.933 10.515 1.00 93.75 66 LYS A O 1
ATOM 528 N N . ASN A 1 67 ? 3.786 8.804 8.501 1.00 92.62 67 ASN A N 1
ATOM 529 C CA . ASN A 1 67 ? 2.516 9.511 8.356 1.00 92.62 67 ASN A CA 1
ATOM 530 C C . ASN A 1 67 ? 1.328 8.537 8.293 1.00 92.62 67 ASN A C 1
ATOM 532 O O . ASN A 1 67 ? 0.325 8.758 8.969 1.00 92.62 67 ASN A O 1
ATOM 536 N N . GLY A 1 68 ? 1.455 7.418 7.574 1.00 91.94 68 GLY A N 1
ATOM 537 C CA . GLY A 1 68 ? 0.423 6.377 7.564 1.00 91.94 68 GLY A CA 1
ATOM 538 C C . GLY A 1 68 ? 0.219 5.714 8.932 1.00 91.94 68 GLY A C 1
ATOM 539 O O . GLY A 1 68 ? -0.914 5.471 9.341 1.00 91.94 68 GLY A O 1
ATOM 540 N N . ALA A 1 69 ? 1.291 5.503 9.702 1.00 89.31 69 ALA A N 1
ATOM 541 C CA . ALA A 1 69 ? 1.199 4.971 11.063 1.00 89.31 69 ALA A CA 1
ATOM 542 C C . ALA A 1 69 ? 0.504 5.952 12.031 1.00 89.31 69 ALA A C 1
ATOM 544 O O . ALA A 1 69 ? -0.284 5.544 12.892 1.00 89.31 69 ALA A O 1
ATOM 545 N N . LEU A 1 70 ? 0.739 7.258 11.867 1.00 88.06 70 LEU A N 1
ATOM 546 C CA . LEU A 1 70 ? -0.007 8.293 12.588 1.00 88.06 70 LEU A CA 1
ATOM 547 C C . LEU A 1 70 ? -1.490 8.275 12.199 1.00 88.06 70 LEU A C 1
ATOM 549 O O . LEU A 1 70 ? -2.344 8.307 13.083 1.00 88.06 70 LEU A O 1
ATOM 553 N N . ASN A 1 71 ? -1.808 8.136 10.909 1.00 85.12 71 ASN A N 1
ATOM 554 C CA . ASN A 1 71 ? -3.190 8.020 10.436 1.00 85.12 71 ASN A CA 1
ATOM 555 C C . ASN A 1 71 ? -3.912 6.804 11.034 1.00 85.12 71 ASN A C 1
ATOM 557 O O . ASN A 1 71 ? -5.079 6.925 11.417 1.00 85.12 71 ASN A O 1
ATOM 561 N N . ARG A 1 72 ? -3.228 5.663 11.173 1.00 83.69 72 ARG A N 1
ATOM 562 C CA . ARG A 1 72 ? -3.745 4.478 11.883 1.00 83.69 72 ARG A CA 1
ATOM 563 C C . ARG A 1 72 ? -4.056 4.794 13.349 1.00 83.69 72 ARG A C 1
ATOM 565 O O . ARG A 1 72 ? -5.126 4.473 13.855 1.00 83.69 72 ARG A O 1
ATOM 572 N N . THR A 1 73 ? -3.150 5.496 14.026 1.00 73.88 73 THR A N 1
ATOM 573 C CA . THR A 1 73 ? -3.302 5.842 15.451 1.00 73.88 73 THR A CA 1
ATOM 574 C C . THR A 1 73 ? -4.456 6.821 15.686 1.00 73.88 73 THR A C 1
ATOM 576 O O . THR A 1 73 ? -5.255 6.631 16.600 1.00 73.88 73 THR A O 1
ATOM 579 N N . VAL A 1 74 ? -4.584 7.849 14.840 1.00 66.75 74 VAL A N 1
ATOM 580 C CA . VAL A 1 74 ? -5.666 8.845 14.935 1.00 66.75 74 VAL A CA 1
ATOM 581 C C . VAL A 1 74 ? -7.036 8.203 14.694 1.00 66.75 74 VAL A C 1
ATOM 583 O O . VAL A 1 74 ? -8.000 8.550 15.381 1.00 66.75 74 VAL A O 1
ATOM 586 N N . ALA A 1 75 ? -7.122 7.241 13.765 1.00 60.59 75 ALA A N 1
ATOM 587 C CA . ALA A 1 75 ? -8.343 6.466 13.539 1.00 60.59 75 ALA A CA 1
ATOM 588 C C . ALA A 1 75 ? -8.783 5.737 14.814 1.00 60.59 75 ALA A C 1
ATOM 590 O O . ALA A 1 75 ? -9.936 5.871 15.218 1.00 60.59 75 ALA A O 1
ATOM 591 N N . ALA A 1 76 ? -7.843 5.071 15.492 1.00 58.22 76 ALA A N 1
ATOM 592 C CA . ALA A 1 76 ? -8.104 4.399 16.760 1.00 58.22 76 ALA A CA 1
ATOM 593 C C . ALA A 1 76 ? -8.581 5.383 17.846 1.00 58.22 76 ALA A C 1
ATOM 595 O O . ALA A 1 76 ? -9.583 5.157 18.514 1.00 58.22 76 ALA A O 1
ATOM 596 N N . THR A 1 77 ? -7.943 6.546 18.001 1.00 52.25 77 THR A N 1
ATOM 597 C CA . THR A 1 77 ? -8.330 7.489 19.070 1.00 52.25 77 THR A CA 1
ATOM 598 C C . THR A 1 77 ? -9.745 8.066 18.947 1.00 52.25 77 THR A C 1
ATOM 600 O O . THR A 1 77 ? -10.321 8.448 19.964 1.00 52.25 77 THR A O 1
ATOM 603 N N . ASN A 1 78 ? -10.330 8.109 17.744 1.00 51.94 78 ASN A N 1
ATOM 604 C CA . ASN A 1 78 ? -11.697 8.603 17.547 1.00 51.94 78 ASN A CA 1
ATOM 605 C C . ASN A 1 78 ? -12.781 7.567 17.901 1.00 51.94 78 ASN A C 1
ATOM 607 O O . ASN A 1 78 ? -13.924 7.961 18.127 1.00 51.94 78 ASN A O 1
ATOM 611 N N . MET A 1 79 ? -12.442 6.275 18.000 1.00 45.31 79 MET A N 1
ATOM 612 C CA . MET A 1 79 ? -13.341 5.196 18.427 1.00 45.31 79 MET A CA 1
ATOM 613 C C . MET A 1 79 ? -12.521 3.963 18.875 1.00 45.31 79 MET A C 1
ATOM 615 O O . MET A 1 79 ? -12.162 3.126 18.063 1.00 45.31 79 MET A O 1
ATOM 619 N N . ASN A 1 80 ? -12.312 3.801 20.189 1.00 51.72 80 ASN A N 1
ATOM 620 C CA . ASN A 1 80 ? -11.713 2.621 20.846 1.00 51.72 80 ASN A CA 1
ATOM 621 C C . ASN A 1 80 ? -10.234 2.290 20.538 1.00 51.72 80 ASN A C 1
ATOM 623 O O . ASN A 1 80 ? -9.642 2.675 19.546 1.00 51.72 80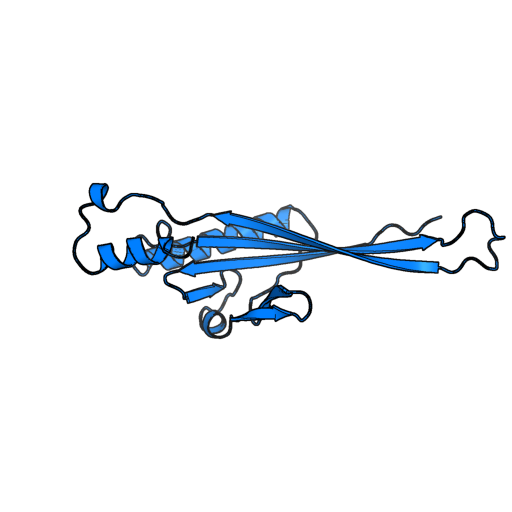 ASN A O 1
ATOM 627 N N . GLU A 1 81 ? -9.624 1.515 21.435 1.00 55.12 81 GLU A N 1
ATOM 628 C CA . GLU A 1 81 ? -8.291 0.906 21.316 1.00 55.12 81 GLU A CA 1
ATOM 629 C C . GLU A 1 81 ? -8.228 -0.067 20.108 1.00 55.12 81 GLU A C 1
ATOM 631 O O . GLU A 1 81 ? -8.289 -1.283 20.260 1.00 55.12 81 GLU A O 1
ATOM 636 N N . GLN A 1 82 ? -8.217 0.486 18.889 1.00 63.69 82 GLN A N 1
ATOM 637 C CA . GLN A 1 82 ? -8.435 -0.220 17.620 1.00 63.69 82 GLN A CA 1
ATOM 638 C C . GLN A 1 82 ? -7.136 -0.773 17.014 1.00 63.69 82 GLN A C 1
ATOM 640 O O . GLN A 1 82 ? -7.167 -1.761 16.288 1.00 63.69 82 GLN A O 1
ATOM 645 N N . SER A 1 83 ? -5.976 -0.194 17.346 1.00 63.91 83 SER A N 1
ATOM 646 C CA . SER A 1 83 ? -4.691 -0.590 16.751 1.00 63.91 83 SER A CA 1
ATOM 647 C C . SER A 1 83 ? -4.224 -1.991 17.153 1.00 63.91 83 SER A C 1
ATOM 649 O O . SER A 1 83 ? -3.524 -2.631 16.377 1.00 63.91 83 SER A O 1
ATOM 651 N N . SER A 1 84 ? -4.636 -2.505 18.319 1.00 67.12 84 SER A N 1
ATOM 652 C CA . SER A 1 84 ? -4.385 -3.898 18.724 1.00 67.12 84 SER A CA 1
ATOM 653 C C . SER A 1 84 ? -5.268 -4.905 17.984 1.00 67.12 84 SER A C 1
ATOM 655 O O . SER A 1 84 ? -5.040 -6.106 18.070 1.00 67.12 84 SER A O 1
ATOM 657 N N . ARG A 1 85 ? -6.280 -4.431 17.255 1.00 73.38 85 ARG A N 1
ATOM 658 C CA . ARG A 1 85 ? -7.355 -5.231 16.657 1.00 73.38 85 ARG A CA 1
ATOM 659 C C . ARG A 1 85 ? -7.423 -5.124 15.139 1.00 73.38 85 ARG A C 1
ATOM 661 O O . ARG A 1 85 ? -8.349 -5.647 14.527 1.00 73.38 85 ARG A O 1
ATOM 668 N N . SER A 1 86 ? -6.459 -4.446 14.536 1.00 80.88 86 SER A N 1
ATOM 669 C CA . SER A 1 86 ? -6.349 -4.289 13.096 1.00 80.88 86 SER A CA 1
ATOM 670 C C . SER A 1 86 ? -5.006 -4.795 12.600 1.00 80.88 86 SER A C 1
ATOM 672 O O . SER A 1 86 ? -3.988 -4.689 13.289 1.00 80.88 86 SER A O 1
ATOM 674 N N . HIS A 1 87 ? -5.014 -5.333 11.386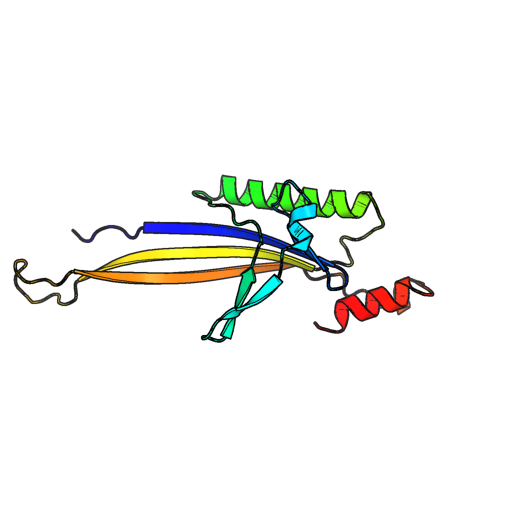 1.00 88.06 87 HIS A N 1
ATOM 675 C CA . HIS A 1 87 ? -3.804 -5.710 10.666 1.00 88.06 87 HIS A CA 1
ATOM 676 C C . HIS A 1 87 ? -3.349 -4.522 9.828 1.00 88.06 87 HIS A C 1
ATOM 678 O O . HIS A 1 87 ? -4.176 -3.857 9.209 1.00 88.06 87 HIS A O 1
ATOM 684 N N . ALA A 1 88 ? -2.051 -4.252 9.766 1.00 91.38 88 ALA A N 1
ATOM 685 C CA . ALA A 1 88 ? -1.494 -3.216 8.907 1.00 91.38 88 ALA A CA 1
ATOM 686 C C . ALA A 1 88 ? -0.531 -3.833 7.893 1.00 91.38 88 ALA A C 1
ATOM 688 O O . ALA A 1 88 ? 0.323 -4.641 8.249 1.00 91.38 88 ALA A O 1
ATOM 689 N N . ILE A 1 89 ? -0.659 -3.447 6.625 1.00 94.50 89 ILE A N 1
ATOM 690 C CA . ILE A 1 89 ? 0.159 -3.976 5.532 1.00 94.50 89 ILE A CA 1
ATOM 691 C C . ILE A 1 89 ? 0.754 -2.803 4.762 1.00 94.50 89 ILE A C 1
ATOM 693 O O . ILE A 1 89 ? 0.062 -2.121 4.000 1.00 94.50 89 ILE A O 1
ATOM 697 N N . PHE A 1 90 ? 2.054 -2.582 4.939 1.00 96.25 90 PHE A N 1
ATOM 698 C CA . PHE A 1 90 ? 2.824 -1.649 4.124 1.00 96.25 90 PHE A CA 1
ATOM 699 C C . PHE A 1 90 ? 3.473 -2.410 2.968 1.00 96.25 90 PHE A C 1
ATOM 701 O O . PHE A 1 90 ? 4.259 -3.329 3.183 1.00 96.25 90 PHE A O 1
ATOM 708 N N . SER A 1 91 ? 3.127 -2.048 1.738 1.00 96.00 91 SER A N 1
ATOM 709 C CA . SER A 1 91 ? 3.579 -2.731 0.526 1.00 96.00 91 SER A CA 1
ATOM 710 C C . SER A 1 91 ? 4.511 -1.839 -0.278 1.00 96.00 91 SER A C 1
ATOM 712 O O . SER A 1 91 ? 4.163 -0.700 -0.578 1.00 96.00 91 SER A O 1
ATOM 714 N N . LEU A 1 92 ? 5.665 -2.374 -0.663 1.00 96.12 92 LEU A N 1
ATOM 715 C CA . LEU A 1 92 ? 6.643 -1.741 -1.537 1.00 96.12 92 LEU A CA 1
ATOM 716 C C . LEU A 1 92 ? 6.663 -2.487 -2.877 1.00 96.12 92 LEU A C 1
ATOM 718 O O . LEU A 1 92 ? 6.966 -3.677 -2.924 1.00 96.12 92 LEU A O 1
ATOM 722 N N . HIS A 1 93 ? 6.346 -1.790 -3.960 1.00 95.06 93 HIS A N 1
ATOM 723 C CA . HIS A 1 93 ? 6.363 -2.297 -5.328 1.00 95.06 93 HIS A CA 1
ATOM 724 C C . HIS A 1 93 ? 7.598 -1.742 -6.029 1.00 95.06 93 HIS A C 1
ATOM 726 O O . HIS A 1 93 ? 7.726 -0.530 -6.167 1.00 95.06 93 HIS A O 1
ATOM 732 N N . ILE A 1 94 ? 8.499 -2.614 -6.469 1.00 94.94 94 ILE A N 1
ATOM 733 C CA . ILE A 1 94 ? 9.725 -2.245 -7.181 1.00 94.94 94 ILE A CA 1
ATOM 734 C C . ILE A 1 94 ? 9.627 -2.777 -8.602 1.00 94.94 94 ILE A C 1
ATOM 736 O O . ILE A 1 94 ? 9.477 -3.982 -8.803 1.00 94.94 94 ILE A O 1
ATOM 740 N N . LYS A 1 95 ? 9.762 -1.897 -9.588 1.00 94.62 95 LYS A N 1
ATOM 741 C CA . LYS A 1 95 ? 9.949 -2.258 -10.990 1.00 94.62 95 LYS A CA 1
ATOM 742 C C . LYS A 1 95 ? 11.347 -1.849 -11.412 1.00 94.62 95 LYS A C 1
ATOM 744 O O . LYS A 1 95 ? 11.733 -0.699 -11.243 1.00 94.62 95 LYS A O 1
ATOM 749 N N . GLN A 1 96 ? 12.095 -2.792 -11.959 1.00 93.38 96 GLN A N 1
ATOM 750 C CA . GLN A 1 96 ? 13.417 -2.563 -12.514 1.00 93.38 96 GLN A CA 1
ATOM 751 C C . GLN A 1 96 ? 13.363 -2.786 -14.020 1.00 93.38 96 GLN A C 1
ATOM 753 O O . GLN A 1 96 ? 12.954 -3.854 -14.471 1.00 93.38 96 GLN A O 1
ATOM 758 N N . GLN A 1 97 ? 13.828 -1.809 -14.788 1.00 91.75 97 GLN A N 1
ATOM 759 C CA . GLN A 1 97 ? 14.004 -1.926 -16.229 1.00 91.75 97 GLN A CA 1
ATOM 760 C C . GLN A 1 97 ? 15.500 -1.945 -16.537 1.00 91.75 97 GLN A C 1
ATOM 762 O O . GLN A 1 97 ? 16.237 -1.042 -16.139 1.00 91.75 97 GLN A O 1
ATOM 767 N N . ARG A 1 98 ? 15.970 -2.991 -17.222 1.00 89.06 98 ARG A N 1
ATOM 768 C CA . ARG A 1 98 ? 17.375 -3.115 -17.627 1.00 89.06 98 ARG A CA 1
ATOM 769 C C . ARG A 1 98 ? 17.501 -3.511 -19.086 1.00 89.06 98 ARG A C 1
ATOM 771 O O . ARG A 1 98 ? 16.642 -4.197 -19.633 1.00 89.06 98 ARG A O 1
ATOM 778 N N . VAL A 1 99 ? 18.598 -3.084 -19.695 1.00 84.88 99 VAL A N 1
ATOM 779 C CA . VAL A 1 99 ? 18.955 -3.470 -21.056 1.00 84.88 99 VAL A CA 1
ATOM 780 C C . VAL A 1 99 ? 19.824 -4.720 -21.008 1.00 84.88 99 VAL A C 1
ATOM 782 O O . VAL A 1 99 ? 20.837 -4.743 -20.308 1.00 84.88 99 VAL A O 1
ATOM 785 N N . VAL A 1 100 ? 19.432 -5.743 -21.760 1.00 79.81 100 VAL A N 1
ATOM 786 C CA . VAL A 1 100 ? 20.171 -6.994 -21.924 1.00 79.81 100 VAL 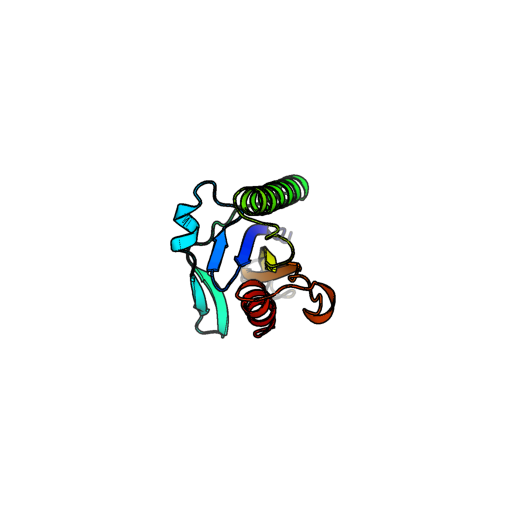A CA 1
ATOM 787 C C . VAL A 1 100 ? 20.672 -7.060 -23.364 1.00 79.81 100 VAL A C 1
ATOM 789 O O . VAL A 1 100 ? 19.926 -6.810 -24.309 1.00 79.81 100 VAL A O 1
ATOM 792 N N . VAL A 1 101 ? 21.961 -7.351 -23.536 1.00 71.62 101 VAL A N 1
ATOM 793 C CA . VAL A 1 101 ? 22.558 -7.551 -24.861 1.00 71.62 101 VAL A CA 1
ATOM 794 C C . VAL A 1 101 ? 22.502 -9.042 -25.162 1.00 71.62 101 VAL A C 1
ATOM 796 O O . VAL A 1 101 ? 23.097 -9.835 -24.436 1.00 71.62 101 VAL A O 1
ATOM 799 N N . ALA A 1 102 ? 21.769 -9.423 -26.209 1.00 62.69 102 ALA A N 1
ATOM 800 C CA . ALA A 1 102 ? 21.409 -10.817 -26.450 1.00 62.69 102 ALA A CA 1
ATOM 801 C C . ALA A 1 102 ? 22.597 -11.724 -26.837 1.00 62.69 102 ALA A C 1
ATOM 803 O O . ALA A 1 102 ? 22.491 -12.940 -26.683 1.00 62.69 102 ALA A O 1
ATOM 804 N N . GLN A 1 103 ? 23.733 -11.185 -27.312 1.00 59.53 103 GLN A N 1
ATOM 805 C C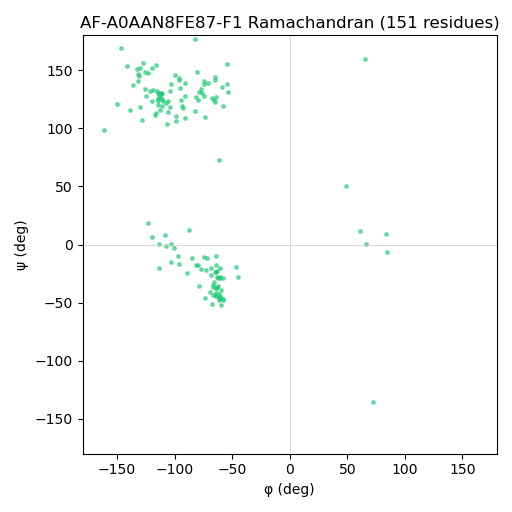A . GLN A 1 103 ? 24.906 -11.984 -27.705 1.00 59.53 103 GLN A CA 1
ATOM 806 C C . GLN A 1 103 ? 26.237 -11.232 -27.515 1.00 59.53 103 GLN A C 1
ATOM 808 O O . GLN A 1 103 ? 26.474 -10.197 -28.137 1.00 59.53 103 GLN A O 1
ATOM 813 N N . GLU A 1 104 ? 27.145 -11.788 -26.702 1.00 58.12 104 GLU A N 1
ATOM 814 C CA . GLU A 1 104 ? 28.486 -11.226 -26.439 1.00 58.12 104 GLU A CA 1
ATOM 815 C C . GLU A 1 104 ? 29.463 -11.349 -27.632 1.00 58.12 104 GLU A C 1
ATOM 817 O O . GLU A 1 104 ? 30.506 -10.700 -27.629 1.00 58.12 104 GLU A O 1
ATOM 822 N N . ASN A 1 105 ? 29.129 -12.136 -28.667 1.00 57.72 105 ASN A N 1
ATOM 823 C CA . ASN A 1 105 ? 30.067 -12.543 -29.727 1.00 57.72 105 ASN A CA 1
ATOM 824 C C . ASN A 1 105 ? 29.780 -12.000 -31.143 1.00 57.72 105 ASN A C 1
ATOM 826 O O . ASN A 1 105 ? 30.548 -12.303 -32.054 1.00 57.72 105 ASN A O 1
ATOM 830 N N . GLU A 1 106 ? 28.732 -11.197 -31.354 1.00 56.41 106 GLU A N 1
ATOM 831 C CA . GLU A 1 106 ? 28.449 -10.591 -32.668 1.00 56.41 106 GLU A CA 1
ATOM 832 C C . GLU A 1 106 ? 29.005 -9.155 -32.768 1.00 56.41 106 GLU A C 1
ATOM 834 O O . GLU A 1 106 ? 28.961 -8.403 -31.785 1.00 56.41 106 GLU A O 1
ATOM 839 N N . PRO A 1 107 ? 29.527 -8.736 -33.941 1.00 56.75 107 PRO A N 1
ATOM 840 C CA . PRO A 1 107 ? 29.980 -7.370 -34.165 1.00 56.75 107 PRO A CA 1
ATOM 841 C C . PRO A 1 107 ? 28.867 -6.364 -33.837 1.00 56.75 107 PRO A C 1
ATOM 843 O O . PRO A 1 107 ? 27.711 -6.541 -34.215 1.00 56.75 107 PRO A O 1
ATOM 846 N N . VAL A 1 108 ? 29.258 -5.268 -33.175 1.00 58.50 108 VAL A N 1
ATOM 847 C CA . VAL A 1 108 ? 28.419 -4.202 -32.570 1.00 58.50 108 VAL A CA 1
ATOM 848 C C . VAL A 1 108 ? 27.295 -3.668 -33.478 1.00 58.50 108 VAL A C 1
ATOM 850 O O . VAL A 1 108 ? 26.330 -3.084 -33.001 1.00 58.50 108 VAL A O 1
ATOM 853 N N . ILE A 1 109 ? 27.402 -3.874 -34.789 1.00 58.34 109 ILE A N 1
ATOM 854 C CA . ILE A 1 109 ? 26.475 -3.382 -35.810 1.00 58.34 109 ILE A CA 1
ATOM 855 C C . ILE A 1 109 ? 25.132 -4.150 -35.795 1.00 58.34 109 ILE A C 1
ATOM 857 O O . ILE A 1 109 ? 24.127 -3.584 -36.209 1.00 58.34 109 ILE A O 1
ATOM 861 N N . ASN A 1 110 ? 25.090 -5.381 -35.258 1.00 55.25 110 ASN A N 1
ATOM 862 C CA . ASN A 1 110 ? 23.902 -6.255 -35.268 1.00 55.25 110 ASN A CA 1
ATOM 863 C C . ASN A 1 110 ? 23.431 -6.712 -33.870 1.00 55.25 110 ASN A C 1
ATOM 865 O O . ASN A 1 110 ? 22.700 -7.693 -33.759 1.00 55.25 110 ASN A O 1
ATOM 869 N N . GLN A 1 111 ? 23.841 -6.042 -32.788 1.00 62.44 111 GLN A N 1
ATOM 870 C CA . GLN A 1 111 ? 23.385 -6.421 -31.446 1.00 62.44 111 GLN A CA 1
ATOM 871 C C . GLN A 1 111 ? 21.924 -6.002 -31.233 1.00 62.44 111 GLN A C 1
ATOM 873 O O . GLN A 1 111 ? 21.622 -4.816 -31.100 1.00 62.44 111 GLN A O 1
ATOM 878 N N . GLU A 1 112 ? 21.018 -6.979 -31.182 1.00 66.88 112 GLU A N 1
ATOM 879 C CA . GLU A 1 112 ? 19.645 -6.750 -30.735 1.00 66.88 112 GLU A CA 1
ATOM 880 C C . GLU A 1 112 ? 19.653 -6.352 -29.252 1.00 66.88 112 GLU A C 1
ATOM 882 O O . GLU A 1 112 ? 20.201 -7.045 -28.388 1.00 66.88 112 GLU A O 1
ATOM 887 N N . VAL A 1 113 ? 19.082 -5.179 -28.977 1.00 70.94 113 VAL A N 1
ATOM 888 C CA . VAL A 1 113 ? 18.943 -4.615 -27.636 1.00 70.94 113 VAL A CA 1
ATOM 889 C C . VAL A 1 113 ? 17.607 -5.085 -27.077 1.00 70.94 113 VAL A C 1
ATOM 891 O O . VAL A 1 113 ? 16.556 -4.623 -27.521 1.00 70.94 113 VAL A O 1
ATOM 894 N N . GLU A 1 114 ? 17.640 -5.988 -26.101 1.00 81.00 114 GLU A N 1
ATOM 895 C CA . GLU A 1 114 ? 16.437 -6.464 -25.423 1.00 81.00 114 GLU A CA 1
ATOM 896 C C . GLU A 1 114 ? 16.219 -5.676 -24.123 1.00 81.00 114 GLU A C 1
ATOM 898 O O . GLU A 1 114 ? 17.168 -5.327 -23.415 1.00 81.00 114 GLU A O 1
ATOM 903 N N . MET A 1 115 ? 14.961 -5.358 -23.805 1.00 82.00 115 MET A N 1
ATOM 904 C CA . MET A 1 115 ? 14.604 -4.737 -22.530 1.00 82.00 115 MET A CA 1
ATOM 905 C C . MET A 1 115 ? 13.932 -5.754 -21.623 1.00 82.00 115 MET A C 1
ATOM 907 O O . MET A 1 115 ? 12.885 -6.303 -21.955 1.00 82.00 115 MET A O 1
ATOM 911 N N . GLU A 1 116 ? 14.503 -5.937 -20.441 1.00 88.19 116 GLU A N 1
ATOM 912 C CA . GLU A 1 116 ? 13.962 -6.803 -19.407 1.00 88.19 116 GLU A CA 1
ATOM 913 C C . GLU A 1 116 ? 13.310 -5.959 -18.308 1.00 88.19 116 GLU A C 1
ATOM 915 O O . GLU A 1 116 ? 13.901 -4.996 -17.807 1.00 88.19 116 GLU A O 1
ATOM 920 N N . LEU A 1 117 ? 12.086 -6.337 -17.927 1.00 90.44 117 LEU A N 1
ATOM 921 C CA . LEU A 1 117 ? 11.340 -5.735 -16.827 1.00 90.44 117 LEU A CA 1
ATOM 922 C C . LEU A 1 117 ? 11.194 -6.753 -15.695 1.00 90.44 117 LEU A C 1
ATOM 924 O O . LEU A 1 117 ? 10.503 -7.760 -15.838 1.00 90.44 117 LEU A O 1
ATOM 928 N N . LEU A 1 118 ? 11.796 -6.453 -14.549 1.00 91.69 118 LEU A N 1
ATOM 929 C CA . LEU A 1 118 ? 11.638 -7.221 -13.320 1.00 91.69 118 LEU A CA 1
ATOM 930 C C . LEU A 1 118 ? 10.697 -6.476 -12.378 1.00 91.69 118 LEU A C 1
ATOM 932 O O . LEU A 1 118 ? 10.766 -5.257 -12.251 1.00 91.69 118 LEU A O 1
ATOM 936 N N . SER A 1 119 ? 9.797 -7.204 -11.723 1.00 92.00 119 SER A N 1
ATOM 937 C CA . SER A 1 119 ? 8.882 -6.654 -10.720 1.00 92.00 119 SER A CA 1
ATOM 938 C C . SER A 1 119 ? 9.016 -7.437 -9.421 1.00 92.00 119 SER A C 1
ATOM 940 O O . SER A 1 119 ? 9.018 -8.665 -9.441 1.00 92.00 119 SER A O 1
ATOM 942 N N . ALA A 1 120 ? 9.115 -6.732 -8.300 1.00 92.62 120 ALA A N 1
ATOM 943 C CA . ALA A 1 120 ? 9.160 -7.300 -6.961 1.00 92.62 120 ALA A CA 1
ATOM 944 C C . ALA A 1 120 ? 8.164 -6.575 -6.051 1.00 92.62 120 ALA A C 1
ATOM 946 O O . ALA A 1 120 ? 7.955 -5.367 -6.175 1.00 92.62 120 ALA A O 1
ATOM 947 N N . LYS A 1 121 ? 7.561 -7.316 -5.122 1.00 92.50 121 LYS A N 1
ATOM 948 C CA . LYS A 1 121 ? 6.655 -6.787 -4.100 1.00 92.50 121 LYS A CA 1
ATOM 949 C C . LYS A 1 121 ? 7.172 -7.208 -2.728 1.00 92.50 121 LYS A C 1
ATOM 951 O O . LYS A 1 121 ? 7.412 -8.391 -2.502 1.00 92.50 121 LYS A O 1
ATOM 956 N N . PHE A 1 122 ? 7.336 -6.256 -1.819 1.00 94.38 122 PHE A N 1
ATOM 957 C CA . PHE A 1 122 ? 7.654 -6.517 -0.417 1.00 94.38 122 PHE A CA 1
ATOM 958 C C . PHE A 1 122 ? 6.478 -6.091 0.445 1.00 94.38 122 PHE A C 1
ATOM 960 O O . PHE A 1 122 ? 6.015 -4.960 0.332 1.00 94.38 122 PHE A O 1
ATOM 967 N N . HIS A 1 123 ? 6.021 -6.976 1.325 1.00 94.06 123 HIS A N 1
ATOM 968 C CA . HIS A 1 123 ? 4.938 -6.691 2.257 1.00 94.06 123 HIS A CA 1
ATOM 969 C C . HIS A 1 123 ? 5.477 -6.724 3.686 1.00 94.06 123 HIS A C 1
ATOM 971 O O . HIS A 1 123 ? 5.985 -7.744 4.146 1.00 94.06 123 HIS A O 1
ATOM 977 N N . PHE A 1 124 ? 5.357 -5.602 4.387 1.00 94.12 124 PHE A N 1
ATOM 978 C CA . PHE A 1 124 ? 5.622 -5.486 5.814 1.00 94.12 124 PHE A CA 1
ATOM 979 C C . PHE A 1 124 ? 4.283 -5.555 6.535 1.00 94.12 124 PHE A C 1
ATOM 981 O O . PHE A 1 124 ? 3.480 -4.622 6.457 1.00 94.12 124 PHE A O 1
ATOM 988 N N . VAL A 1 125 ? 4.035 -6.693 7.176 1.00 92.38 125 VAL A N 1
ATOM 989 C CA . VAL A 1 125 ? 2.749 -7.014 7.793 1.00 92.38 125 VAL A CA 1
ATOM 990 C C . VAL A 1 125 ? 2.881 -6.942 9.310 1.00 92.38 125 VAL A C 1
ATOM 992 O O . VAL A 1 125 ? 3.691 -7.654 9.899 1.00 92.38 125 VAL A O 1
ATOM 995 N N . ASP A 1 126 ? 2.074 -6.086 9.924 1.00 89.06 126 ASP A N 1
ATOM 996 C CA . ASP A 1 126 ? 1.864 -6.000 11.366 1.00 89.06 126 ASP A CA 1
ATOM 997 C C . ASP A 1 126 ? 0.487 -6.585 11.677 1.00 89.06 126 ASP A C 1
ATOM 999 O O . ASP A 1 126 ? -0.539 -5.975 11.372 1.00 89.06 126 ASP A O 1
ATOM 1003 N N . LEU A 1 127 ? 0.467 -7.808 12.201 1.00 84.44 127 LEU A N 1
ATOM 1004 C CA . LEU A 1 127 ? -0.777 -8.504 12.508 1.00 84.44 127 LEU A CA 1
ATOM 1005 C C . LEU A 1 127 ? -1.355 -8.024 13.841 1.00 84.44 127 LEU A C 1
AT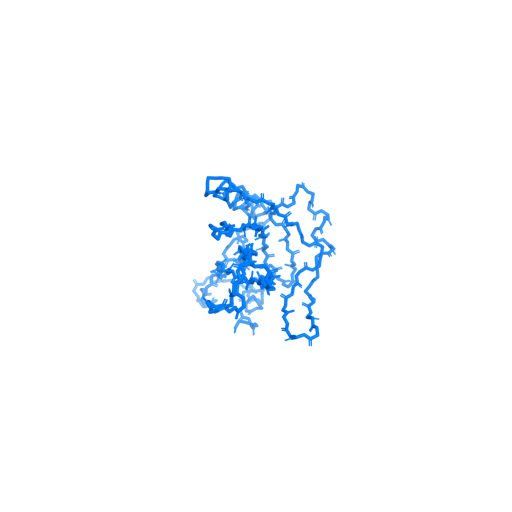OM 1007 O O . LEU A 1 127 ? -0.623 -7.698 14.775 1.00 84.44 127 LEU A O 1
ATOM 1011 N N . ALA A 1 128 ? -2.681 -8.034 13.930 1.00 77.06 128 ALA A N 1
ATOM 1012 C CA . ALA A 1 128 ? -3.421 -7.740 15.140 1.00 77.06 128 ALA A CA 1
ATOM 1013 C C . ALA A 1 128 ? -2.966 -8.628 16.307 1.00 77.06 128 ALA A C 1
ATOM 1015 O O . ALA A 1 128 ? -2.462 -9.746 16.144 1.00 77.06 128 ALA A O 1
ATOM 1016 N N . GLY A 1 129 ? -3.183 -8.114 17.511 1.00 68.75 129 GLY A N 1
ATOM 1017 C CA . GLY A 1 129 ? -2.878 -8.788 18.755 1.00 68.75 129 GLY A CA 1
ATOM 1018 C C . GLY A 1 129 ? -3.512 -10.179 18.828 1.00 68.75 129 GLY A C 1
ATOM 1019 O O . GLY A 1 129 ? -4.702 -10.380 18.575 1.00 68.75 129 GLY A O 1
ATOM 1020 N N . SER A 1 130 ? -2.695 -11.166 19.197 1.00 58.22 130 SER A N 1
ATOM 1021 C CA . SER A 1 130 ? -3.122 -12.557 19.400 1.00 58.22 130 SER A CA 1
ATOM 1022 C C . SER A 1 130 ? -3.626 -12.822 20.824 1.00 58.22 130 SER A C 1
ATOM 1024 O O . SER A 1 130 ? -3.759 -13.982 21.242 1.00 58.22 130 SER A O 1
ATOM 1026 N N . GLU A 1 131 ? -3.864 -11.776 21.627 1.00 59.72 131 GLU A N 1
ATOM 1027 C CA . GLU A 1 131 ? -4.268 -11.949 23.013 1.00 59.72 131 GLU A CA 1
ATOM 1028 C C . GLU A 1 131 ? -5.554 -12.767 23.125 1.00 59.72 131 GLU A C 1
ATOM 1030 O O . GLU A 1 131 ? -6.639 -12.423 22.659 1.00 59.72 131 GLU A O 1
ATOM 1035 N N . ARG A 1 132 ? -5.425 -13.903 23.810 1.00 53.16 132 ARG A N 1
ATOM 1036 C CA . ARG A 1 132 ? -6.547 -14.797 24.055 1.00 53.16 132 ARG A CA 1
ATOM 1037 C C . ARG A 1 132 ? -7.577 -14.084 24.919 1.00 53.16 132 ARG A C 1
ATOM 1039 O O . ARG A 1 132 ? -7.290 -13.684 26.047 1.00 53.16 132 ARG A O 1
ATOM 1046 N N . LEU A 1 133 ? -8.811 -14.082 24.436 1.00 50.06 133 LEU A N 1
ATOM 1047 C CA . LEU A 1 133 ? -10.021 -13.597 25.102 1.00 50.06 133 LEU A CA 1
ATOM 1048 C C . LEU A 1 133 ? -10.192 -14.018 26.569 1.00 50.06 133 LEU A C 1
ATOM 1050 O O . LEU A 1 133 ? -10.763 -13.283 27.370 1.00 50.06 133 LEU A O 1
ATOM 1054 N N . LYS A 1 134 ? -9.624 -15.165 26.961 1.00 48.19 134 LYS A N 1
ATOM 1055 C CA . LYS A 1 134 ? -9.592 -15.622 28.360 1.00 48.19 134 LYS A CA 1
ATOM 1056 C C . LYS A 1 134 ? -8.859 -14.670 29.316 1.00 48.19 134 LYS A C 1
ATOM 1058 O O . LYS A 1 134 ? -9.074 -14.772 30.517 1.00 48.19 134 LYS A O 1
ATOM 1063 N N . ARG A 1 135 ? -7.987 -13.784 28.818 1.00 51.47 135 ARG A N 1
ATOM 1064 C CA . ARG A 1 135 ? -7.145 -12.894 29.637 1.00 51.47 135 ARG A CA 1
ATOM 1065 C C . ARG A 1 135 ? -7.653 -11.449 29.696 1.00 51.47 135 ARG A C 1
ATOM 1067 O O . ARG A 1 135 ? -7.210 -10.707 30.562 1.00 51.47 135 ARG A O 1
ATOM 1074 N N . THR A 1 136 ? -8.565 -11.055 28.804 1.00 55.69 136 THR A N 1
ATOM 1075 C CA . THR A 1 136 ? -9.028 -9.662 28.662 1.00 55.69 136 THR A CA 1
ATOM 1076 C C . THR A 1 136 ? -10.336 -9.369 29.399 1.00 55.69 136 THR A C 1
ATOM 1078 O O . THR A 1 136 ? -10.724 -8.211 29.499 1.00 55.69 136 THR A O 1
ATOM 1081 N N . GLY A 1 137 ? -11.037 -10.392 29.911 1.00 54.56 137 GLY A N 1
ATOM 1082 C CA . GLY A 1 137 ? -12.329 -10.219 30.593 1.00 54.56 137 GLY A CA 1
ATOM 1083 C C . GLY A 1 137 ? -13.429 -9.619 29.704 1.00 54.56 137 GLY A C 1
ATOM 1084 O O . GLY A 1 137 ? -14.479 -9.220 30.205 1.00 54.56 137 GLY A O 1
ATOM 1085 N N . ALA A 1 138 ? -13.192 -9.535 28.390 1.00 54.97 138 ALA A N 1
ATOM 1086 C CA . ALA A 1 138 ? -14.114 -8.944 27.436 1.00 54.97 138 ALA A CA 1
ATOM 1087 C C . ALA A 1 138 ? -15.377 -9.812 27.312 1.00 54.97 138 ALA A C 1
ATOM 1089 O O . ALA A 1 138 ? -15.299 -11.011 27.051 1.00 54.97 138 ALA A O 1
ATOM 1090 N N . THR A 1 139 ? -16.545 -9.200 27.500 1.00 56.81 139 THR A N 1
ATOM 1091 C CA . THR A 1 139 ? -17.862 -9.847 27.405 1.00 56.81 139 THR A CA 1
ATOM 1092 C C . THR A 1 139 ? -18.673 -9.243 26.253 1.00 56.81 139 THR A C 1
ATOM 1094 O O . THR A 1 139 ? -18.435 -8.105 25.846 1.00 56.81 139 THR A O 1
ATOM 1097 N N . GLY A 1 140 ? -19.616 -10.009 25.694 1.00 68.06 140 GLY A N 1
ATOM 1098 C CA . GLY A 1 140 ? -20.505 -9.539 24.622 1.00 68.06 140 GLY A CA 1
ATOM 1099 C C . GLY A 1 140 ? -19.811 -9.366 23.263 1.00 68.06 140 GLY A C 1
ATOM 1100 O O . GLY A 1 140 ? -19.046 -10.231 22.835 1.00 68.06 140 GLY A O 1
ATOM 1101 N N . ASP A 1 141 ? -20.087 -8.257 22.575 1.00 60.16 141 ASP A N 1
ATOM 1102 C CA . ASP A 1 141 ? -19.658 -8.024 21.186 1.00 60.16 141 ASP A CA 1
ATOM 1103 C C . ASP A 1 141 ? -18.137 -7.905 21.030 1.00 60.16 141 ASP A C 1
ATOM 1105 O O . ASP A 1 141 ? -17.576 -8.423 20.067 1.00 60.16 141 ASP A O 1
ATOM 1109 N N . ARG A 1 142 ? -17.439 -7.377 22.047 1.00 59.94 142 ARG A N 1
ATOM 1110 C CA . ARG A 1 142 ? -15.964 -7.323 22.080 1.00 59.94 142 ARG A CA 1
ATOM 1111 C C . ARG A 1 142 ? -15.304 -8.703 22.030 1.00 59.94 142 ARG A C 1
ATOM 1113 O O . ARG A 1 142 ? -14.168 -8.818 21.577 1.00 59.94 142 ARG A O 1
ATOM 1120 N N . ALA A 1 143 ? -15.987 -9.740 22.515 1.00 59.81 143 ALA A N 1
ATOM 1121 C CA . ALA A 1 143 ? -15.496 -11.110 22.441 1.00 59.81 143 ALA A CA 1
ATOM 1122 C C . ALA A 1 143 ? -15.700 -11.738 21.063 1.00 59.81 143 ALA A C 1
ATOM 1124 O O . ALA A 1 143 ? -14.853 -12.494 20.599 1.00 59.81 143 ALA A O 1
ATOM 1125 N N . LYS A 1 144 ? -16.802 -11.412 20.387 1.00 61.59 144 LYS A N 1
ATOM 1126 C CA . LYS A 1 144 ? -17.045 -11.885 19.021 1.00 61.59 144 LYS A CA 1
ATOM 1127 C C . LYS A 1 144 ? -16.077 -11.236 18.034 1.00 61.59 144 LYS A C 1
ATOM 1129 O O . LYS A 1 144 ? -15.516 -11.928 17.194 1.00 61.59 144 LYS A O 1
ATOM 1134 N N . GLU A 1 145 ? -15.825 -9.942 18.205 1.00 63.41 145 GLU A N 1
ATOM 1135 C CA . GLU A 1 145 ? -14.894 -9.151 17.397 1.00 63.41 145 GLU A CA 1
ATOM 1136 C C . GLU A 1 145 ? -13.459 -9.706 17.461 1.00 63.41 145 GLU A C 1
ATOM 1138 O O . GLU A 1 145 ? -12.879 -10.027 16.429 1.00 63.41 145 GLU A O 1
ATOM 1143 N N . GLY A 1 146 ? -12.914 -9.929 18.666 1.00 59.12 146 GLY A N 1
ATOM 1144 C CA . GLY A 1 146 ? -11.552 -10.461 18.831 1.00 59.12 146 GLY A CA 1
ATOM 1145 C C . GLY A 1 146 ? -11.346 -11.871 18.259 1.00 59.12 146 GLY A C 1
ATOM 1146 O O . GLY A 1 146 ? -10.237 -12.215 17.849 1.00 59.12 146 GLY A O 1
ATOM 1147 N N . ILE A 1 147 ? -12.409 -12.686 18.208 1.00 59.81 147 ILE A N 1
ATOM 1148 C CA . ILE A 1 147 ? -12.389 -13.985 17.517 1.00 59.81 147 ILE A CA 1
ATOM 1149 C C . ILE A 1 147 ? -12.409 -13.767 16.002 1.00 59.81 147 ILE A C 1
ATOM 1151 O O . ILE A 1 147 ? -11.613 -14.384 15.304 1.00 59.81 147 ILE A O 1
ATOM 1155 N N . SER A 1 148 ? -13.277 -12.880 15.504 1.00 59.44 148 SER A N 1
ATOM 1156 C CA . SER A 1 148 ? -13.446 -12.614 14.070 1.00 59.44 148 SER A CA 1
ATOM 1157 C C . SER A 1 148 ? -12.169 -12.086 13.411 1.00 59.44 148 SER A C 1
ATOM 1159 O O . SER A 1 148 ? -11.794 -12.582 12.357 1.00 59.44 148 SER A O 1
ATOM 1161 N N . ILE A 1 149 ? -11.452 -11.166 14.066 1.00 58.66 149 ILE A N 1
ATOM 1162 C CA . ILE A 1 149 ? -10.198 -10.563 13.562 1.00 58.66 149 ILE A CA 1
ATOM 1163 C C . ILE A 1 149 ? -9.105 -11.607 13.276 1.00 58.66 149 ILE A C 1
ATOM 1165 O O . ILE A 1 149 ? -8.256 -11.399 12.411 1.00 58.66 149 ILE A O 1
ATOM 1169 N N . ASN A 1 150 ? -9.125 -12.726 14.006 1.00 57.91 150 ASN A N 1
ATOM 1170 C CA . ASN A 1 150 ? -8.127 -13.791 13.917 1.00 57.91 150 ASN A CA 1
ATOM 1171 C C . ASN A 1 150 ? -8.655 -15.060 13.228 1.00 57.91 150 ASN A C 1
ATOM 1173 O O . ASN A 1 150 ? -7.922 -16.036 13.118 1.00 57.91 150 ASN A O 1
ATOM 1177 N N . CYS A 1 151 ? -9.924 -15.095 12.808 1.00 55.16 151 CYS A N 1
ATOM 1178 C CA . CYS A 1 151 ? -10.546 -16.323 12.308 1.00 55.16 151 CYS A CA 1
ATOM 1179 C C . CYS A 1 151 ? -10.121 -16.677 10.872 1.00 55.16 151 CYS A C 1
ATOM 1181 O O . CYS A 1 151 ? -10.267 -17.831 10.471 1.00 55.16 151 CYS A O 1
ATOM 1183 N N . GLY A 1 152 ? -9.627 -15.695 10.112 1.00 51.22 152 GLY A N 1
ATOM 1184 C CA . GLY A 1 152 ? -9.136 -15.856 8.738 1.00 51.22 152 GLY A CA 1
ATOM 1185 C C . GLY A 1 152 ? -7.615 -15.756 8.580 1.00 51.22 152 GLY A C 1
ATOM 1186 O O . GLY A 1 152 ? -7.148 -15.694 7.445 1.00 51.22 152 GLY A O 1
ATOM 1187 N N . LEU A 1 153 ? -6.868 -15.701 9.690 1.00 53.50 153 LEU A N 1
ATOM 1188 C CA . LEU A 1 153 ? -5.399 -15.740 9.705 1.00 53.50 153 LEU A CA 1
ATOM 1189 C C . LEU A 1 153 ? -4.857 -17.169 9.630 1.00 53.50 153 LEU A C 1
ATOM 1191 O O . LEU A 1 153 ? -5.485 -18.075 10.226 1.00 53.50 153 LEU A O 1
#